Protein AF-A0A2N1C3G6-F1 (afdb_monomer)

Mean predicted aligned error: 12.81 Å

Secondary structure (DSSP, 8-state):
---------TT--HHHHHHHHHHHHHHHHHHHHHHHHHHHHHHHHHHHHHHHHHHHHHHHTTS--TTTHHHHHHHHHHHHHHHHHHHHHHHHHIIIIIHHHHHHHHHHHHHHHT-TTS-HHHHHHHHHHHHHHHHTT-

Solvent-accessible surface area (backbone atoms only — not comparable to full-atom values): 7823 Å² total; per-residue (Å²): 137,94,84,85,74,80,75,83,47,99,81,62,50,73,67,55,55,49,52,49,53,51,51,51,52,50,50,52,52,49,52,55,48,51,49,54,50,52,55,50,50,51,52,50,50,22,52,51,30,38,49,48,21,63,44,39,56,58,48,40,78,77,41,93,55,83,89,49,41,66,62,54,17,52,50,28,38,51,53,17,50,51,47,49,51,53,51,57,58,53,59,56,55,55,64,58,57,59,57,46,54,55,47,50,56,51,52,50,52,52,54,50,71,69,40,92,86,53,57,70,66,59,55,52,49,52,54,50,50,59,50,49,68,48,66,79,72,114

pLDDT: mean 71.09, std 12.26, range [32.5, 86.56]

Nearest PDB structures (foldseek):
  4fzs-assembly1_A  TM=3.800E-01  e=2.846E+00  Homo sapiens
  7a0g-assembly1_FFF  TM=4.593E-01  e=4.487E+00  Serratia marcescens
  6h2f-assembly1_H  TM=4.246E-01  e=3.783E+00  Aeromonas hydrophila subsp. hydrophila AL09-71
  5c21-assembly1_B  TM=4.082E-01  e=9.400E+00  Escherichia coli

Foldseek 3Di:
DDDDDPPPPPPDDLVSVLVNLVVVVVVVVVVVVVVVVVLVVLLVQLVVLQVQLVVQVVVCVVPVPPDCSNVSSVVSNVSSVVSVVVSVVVVPPCVPPPPPVSVVLSVVLNVLSVDPPRDPVVSVVSVVVVVVVVVVVD

Sequence (138 aa):
MFFNKVDLSVSAQADDYLAYCINKRNQFSRYATAWKITMRGLLLLSIFMASFAALIPAIESWIDFRGYSQEISTMFAALAALSSAILGTLKCEENFLFNRKQRHDMEQIIVDLSDPDVELQDIRGKIKGIMNERGDRE

Radius of gyration: 24.36 Å; Cα contacts (8 Å, |Δi|>4): 64; chains: 1; bounding box: 57×30×68 Å

Structure (mmCIF, N/CA/C/O backbone):
data_AF-A0A2N1C3G6-F1
#
_entry.id   AF-A0A2N1C3G6-F1
#
loop_
_atom_site.group_PDB
_atom_site.id
_atom_site.type_symbol
_atom_site.label_atom_id
_atom_site.label_alt_id
_atom_site.label_comp_id
_atom_site.label_asym_id
_atom_site.label_entity_id
_atom_site.label_seq_id
_atom_site.pdbx_PDB_ins_code
_atom_site.Cartn_x
_atom_site.Cartn_y
_atom_site.Cartn_z
_atom_site.occupancy
_atom_site.B_iso_or_equiv
_atom_site.auth_seq_id
_atom_site.auth_comp_id
_atom_site.auth_asym_id
_atom_site.auth_atom_id
_atom_site.pdbx_PDB_model_num
ATOM 1 N N . MET A 1 1 ? 9.971 4.250 18.238 1.00 32.50 1 MET A N 1
ATOM 2 C CA . MET A 1 1 ? 9.389 4.972 19.390 1.00 32.50 1 MET A CA 1
ATOM 3 C C . MET A 1 1 ? 8.108 4.244 19.778 1.00 32.50 1 MET A C 1
ATOM 5 O O . MET A 1 1 ? 7.180 4.195 18.981 1.00 32.50 1 MET A O 1
ATOM 9 N N . PHE A 1 2 ? 8.140 3.538 20.909 1.00 34.28 2 PHE A N 1
ATOM 10 C CA . PHE A 1 2 ? 7.114 2.603 21.376 1.00 34.28 2 PHE A CA 1
ATOM 11 C C . PHE A 1 2 ? 5.937 3.351 22.017 1.00 34.28 2 PHE A C 1
ATOM 13 O O . PHE A 1 2 ? 6.094 3.899 23.097 1.00 34.28 2 PHE A O 1
ATOM 20 N N . PHE A 1 3 ? 4.759 3.321 21.393 1.00 39.09 3 PHE A N 1
ATOM 21 C CA . PHE A 1 3 ? 3.484 3.634 22.051 1.00 39.09 3 PHE A CA 1
ATOM 22 C C . PHE A 1 3 ? 2.397 2.729 21.461 1.00 39.09 3 PHE A C 1
ATOM 24 O O . PHE A 1 3 ? 1.712 3.102 20.513 1.00 39.09 3 PHE A O 1
ATOM 31 N N . ASN A 1 4 ? 2.291 1.488 21.946 1.00 39.25 4 ASN A N 1
ATOM 32 C CA . ASN A 1 4 ? 1.218 0.573 21.525 1.00 39.25 4 ASN A CA 1
ATOM 33 C C . ASN A 1 4 ? 0.777 -0.422 22.611 1.00 39.25 4 ASN A C 1
ATOM 35 O O . ASN A 1 4 ? 0.199 -1.458 22.300 1.00 39.25 4 ASN A O 1
ATOM 39 N N . LYS A 1 5 ? 1.005 -0.098 23.884 1.00 42.69 5 LYS A N 1
ATOM 40 C CA . LYS A 1 5 ? 0.326 -0.759 24.997 1.00 42.69 5 LYS A CA 1
ATOM 41 C C . LYS A 1 5 ? -0.492 0.293 25.728 1.00 42.69 5 LYS A C 1
ATOM 43 O O . LYS A 1 5 ? -0.040 0.872 26.704 1.00 42.69 5 LYS A O 1
ATOM 48 N N . VAL A 1 6 ? -1.678 0.586 25.202 1.00 49.25 6 VAL A N 1
ATOM 49 C CA . VAL A 1 6 ? -2.773 0.895 26.121 1.00 49.25 6 VAL A CA 1
ATOM 50 C C . VAL A 1 6 ? -3.033 -0.453 26.773 1.00 49.25 6 VAL A C 1
ATOM 52 O O . VAL A 1 6 ? -3.517 -1.364 26.101 1.00 49.25 6 VAL A O 1
ATOM 55 N N . ASP A 1 7 ? -2.551 -0.641 28.001 1.00 46.44 7 ASP A N 1
ATOM 56 C CA . ASP A 1 7 ? -2.931 -1.806 28.789 1.00 46.44 7 ASP A CA 1
ATOM 57 C C . ASP A 1 7 ? -4.446 -1.715 28.956 1.00 46.44 7 ASP A C 1
ATOM 59 O O . ASP A 1 7 ? -4.947 -0.936 29.762 1.00 46.44 7 ASP A O 1
ATOM 63 N N . LEU A 1 8 ? -5.183 -2.478 28.142 1.00 55.19 8 LEU A N 1
ATOM 64 C CA . LEU A 1 8 ? -6.616 -2.713 28.302 1.00 55.19 8 LEU A CA 1
ATOM 65 C C . LEU A 1 8 ? -6.805 -3.604 29.539 1.00 55.19 8 LEU A C 1
ATOM 67 O O . LEU A 1 8 ? -7.179 -4.784 29.460 1.00 55.19 8 LEU A O 1
ATOM 71 N N . SER A 1 9 ? -6.430 -3.051 30.691 1.00 56.09 9 SER A N 1
ATOM 72 C CA . SER A 1 9 ? -6.613 -3.647 31.998 1.00 56.09 9 SER A CA 1
ATOM 73 C C . SER A 1 9 ? -8.112 -3.782 32.273 1.00 56.09 9 SER A C 1
ATOM 75 O O . SER A 1 9 ? -8.963 -3.181 31.616 1.00 56.09 9 SER A O 1
ATOM 77 N N . VAL A 1 10 ? -8.459 -4.611 33.252 1.00 56.03 10 VAL A N 1
ATOM 78 C CA . VAL A 1 10 ? -9.858 -4.871 33.631 1.00 56.03 10 VAL A CA 1
ATOM 79 C C . VAL A 1 10 ? -10.567 -3.598 34.142 1.00 56.03 10 VAL A C 1
ATOM 81 O O . VAL A 1 10 ? -11.787 -3.589 34.235 1.00 56.03 10 VAL A O 1
ATOM 84 N N . SER A 1 11 ? -9.826 -2.518 34.420 1.00 58.50 11 SER A N 1
ATOM 85 C CA . SER A 1 11 ? -10.333 -1.236 34.925 1.00 58.50 11 SER A CA 1
ATOM 86 C C . SER A 1 11 ? -10.457 -0.125 33.871 1.00 58.50 11 SER A C 1
ATOM 88 O O . SER A 1 11 ? -10.708 1.016 34.250 1.00 58.50 11 SER A O 1
ATOM 90 N N . ALA A 1 12 ? -10.224 -0.409 32.585 1.00 64.38 12 ALA A N 1
ATOM 91 C CA . ALA A 1 12 ? -10.318 0.595 31.522 1.00 64.38 12 ALA A CA 1
ATOM 92 C C . ALA A 1 12 ? -11.773 1.057 31.311 1.00 64.38 12 ALA A C 1
ATOM 94 O O . ALA A 1 12 ? -12.688 0.231 31.248 1.00 64.38 12 ALA A O 1
ATOM 95 N N . GLN A 1 13 ? -11.980 2.369 31.200 1.00 72.62 13 GLN A N 1
ATOM 96 C CA . GLN A 1 13 ? -13.297 2.977 30.983 1.00 72.62 13 GLN A CA 1
ATOM 97 C C . GLN A 1 13 ? -13.646 3.019 29.486 1.00 72.62 13 GLN A C 1
ATOM 99 O O . GLN A 1 13 ? -12.767 2.877 28.636 1.00 72.62 13 GLN A O 1
ATOM 104 N N . ALA A 1 14 ? -14.923 3.223 29.138 1.00 69.50 14 A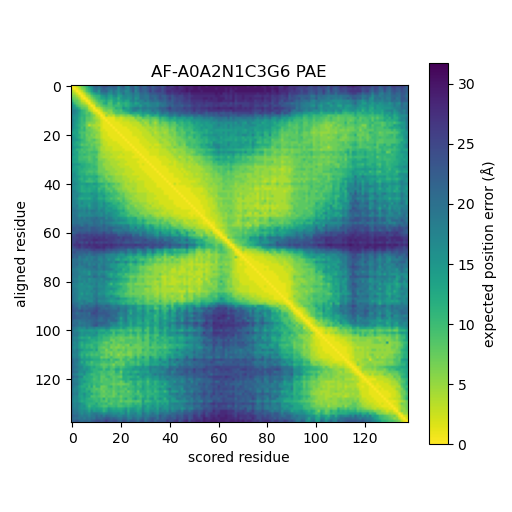LA A N 1
ATOM 105 C CA . ALA A 1 14 ? -15.374 3.328 27.740 1.00 69.50 14 ALA A CA 1
ATOM 106 C C . ALA A 1 14 ? -14.568 4.363 26.935 1.00 69.50 14 ALA A C 1
ATOM 108 O O . ALA A 1 14 ? -14.188 4.102 25.791 1.00 69.50 14 ALA A O 1
ATOM 109 N N . ASP A 1 15 ? -14.212 5.479 27.572 1.00 72.50 15 ASP A N 1
ATOM 110 C CA . ASP A 1 15 ? -13.397 6.538 26.975 1.00 72.50 15 ASP A CA 1
ATOM 111 C C . ASP A 1 15 ? -11.985 6.059 26.595 1.00 72.50 15 ASP A C 1
ATOM 113 O O . ASP A 1 15 ? -11.456 6.456 25.552 1.00 72.50 15 ASP A O 1
ATOM 117 N N . ASP A 1 16 ? -11.390 5.142 27.367 1.00 73.56 16 ASP A N 1
ATOM 118 C CA . ASP A 1 16 ? -10.072 4.566 27.072 1.00 73.56 16 ASP A CA 1
ATOM 119 C C . ASP A 1 16 ? -10.124 3.655 25.834 1.00 73.56 16 ASP A C 1
ATOM 121 O O . ASP A 1 16 ? -9.235 3.692 24.974 1.00 73.56 16 ASP A O 1
ATOM 125 N N . TYR A 1 17 ? -11.192 2.858 25.705 1.00 68.00 17 TYR A N 1
ATOM 126 C CA . TYR A 1 17 ? -11.429 2.012 24.530 1.00 68.00 17 TYR A CA 1
ATOM 127 C C . TYR A 1 17 ? -11.697 2.854 23.280 1.00 68.00 17 TYR A C 1
ATOM 129 O O . TYR A 1 17 ? -11.170 2.552 22.203 1.00 68.00 17 TYR A O 1
ATOM 137 N N . LEU A 1 18 ? -12.453 3.942 23.421 1.00 71.38 18 LEU A N 1
ATOM 138 C CA . LEU A 1 18 ? -12.729 4.879 22.338 1.00 71.38 18 LEU A CA 1
ATOM 139 C C . LEU A 1 18 ? -11.442 5.578 21.876 1.00 71.38 18 LEU A C 1
ATOM 141 O O . LEU A 1 18 ? -11.137 5.599 20.678 1.00 71.38 18 LEU A O 1
ATOM 145 N N . ALA A 1 19 ? -10.627 6.063 22.817 1.00 75.38 19 ALA A N 1
ATOM 146 C CA . ALA A 1 19 ? -9.328 6.661 22.527 1.00 75.38 19 ALA A CA 1
ATOM 147 C C . ALA A 1 19 ? -8.384 5.671 21.820 1.00 75.38 19 ALA A C 1
ATOM 149 O O . ALA A 1 19 ? -7.716 6.038 20.846 1.00 75.38 19 ALA A O 1
ATOM 150 N N . TYR A 1 20 ? -8.363 4.403 22.246 1.00 74.81 20 TYR A N 1
ATOM 151 C CA . TYR A 1 20 ? -7.590 3.346 21.591 1.00 74.81 20 TYR A CA 1
ATOM 152 C C . TYR A 1 20 ? -8.037 3.119 20.139 1.00 74.81 20 TYR A C 1
ATOM 154 O O . TYR A 1 20 ? -7.200 3.129 19.227 1.00 74.81 20 TYR A O 1
ATOM 162 N N . CYS A 1 21 ? -9.344 2.969 19.905 1.00 71.12 21 CYS A N 1
ATOM 163 C CA . CYS A 1 21 ? -9.904 2.735 18.572 1.00 71.12 21 CYS A CA 1
ATOM 164 C C . CYS A 1 21 ? -9.620 3.909 17.625 1.00 71.12 21 CYS A C 1
ATOM 166 O O . CYS A 1 21 ? -9.172 3.704 16.492 1.00 71.12 21 CYS A O 1
ATOM 168 N N . ILE A 1 22 ? -9.788 5.148 18.099 1.00 75.69 22 ILE A N 1
ATOM 169 C CA . ILE A 1 22 ? -9.485 6.363 17.328 1.00 75.69 22 ILE A CA 1
ATOM 170 C C . ILE A 1 22 ? -7.990 6.448 17.003 1.00 75.69 22 ILE A C 1
ATOM 172 O O . ILE A 1 22 ? -7.619 6.740 15.862 1.00 75.69 22 ILE A O 1
ATOM 176 N N . ASN A 1 23 ? -7.115 6.167 17.970 1.00 78.69 23 ASN A N 1
ATOM 177 C CA . ASN A 1 23 ? -5.671 6.223 17.758 1.00 78.69 23 ASN A CA 1
ATOM 178 C C . ASN A 1 23 ? -5.213 5.164 16.740 1.00 78.69 23 ASN A C 1
ATOM 180 O O . ASN A 1 23 ? -4.475 5.478 15.801 1.00 78.69 23 ASN A O 1
ATOM 184 N N . LYS A 1 24 ? -5.730 3.933 16.841 1.00 72.50 24 LYS A N 1
ATOM 185 C CA . LYS A 1 24 ? -5.501 2.883 15.838 1.00 72.50 24 LYS A CA 1
ATOM 186 C C . LYS A 1 24 ? -6.008 3.298 14.460 1.00 72.50 24 LYS A C 1
ATOM 188 O O . LYS A 1 24 ? -5.249 3.212 13.496 1.00 72.50 24 LYS A O 1
ATOM 193 N N . ARG A 1 25 ? -7.235 3.823 14.354 1.00 71.50 25 ARG A N 1
ATOM 194 C CA . ARG A 1 25 ? -7.799 4.335 13.091 1.00 71.50 25 ARG A CA 1
ATOM 195 C C . ARG A 1 25 ? -6.897 5.393 12.453 1.00 71.50 25 ARG A C 1
ATOM 197 O O . ARG A 1 25 ? -6.637 5.349 11.250 1.00 71.50 25 ARG A O 1
ATOM 204 N N . ASN A 1 26 ? -6.391 6.327 13.254 1.00 75.00 26 ASN A N 1
ATOM 205 C CA . ASN A 1 26 ? -5.512 7.393 12.782 1.00 75.00 26 ASN A CA 1
ATOM 206 C C . ASN A 1 26 ? -4.143 6.863 12.332 1.00 75.00 26 ASN A C 1
ATOM 208 O O . ASN A 1 26 ? -3.642 7.304 11.296 1.00 75.00 26 ASN A O 1
ATOM 212 N N . GLN A 1 27 ? -3.558 5.896 13.049 1.00 74.88 27 GLN A N 1
ATOM 213 C CA . GLN A 1 27 ? -2.336 5.216 12.604 1.00 74.88 27 GLN A CA 1
ATOM 214 C C . GLN A 1 27 ? -2.550 4.527 11.253 1.00 74.88 27 GLN A C 1
ATOM 216 O O . GLN A 1 27 ? -1.785 4.781 10.325 1.00 74.88 27 GLN A O 1
ATOM 221 N N . PHE A 1 28 ? -3.619 3.740 11.095 1.00 69.12 28 PHE A N 1
ATOM 222 C CA . PHE A 1 28 ? -3.933 3.092 9.816 1.00 69.12 28 PHE A CA 1
ATOM 223 C C . PHE A 1 28 ? -4.126 4.101 8.689 1.00 69.12 28 PHE A C 1
ATOM 225 O O . PHE A 1 28 ? -3.590 3.915 7.600 1.00 69.12 28 PHE A O 1
ATOM 232 N N . SER A 1 29 ? -4.821 5.209 8.952 1.00 70.56 29 SER A N 1
ATOM 233 C CA . SER A 1 29 ? -4.986 6.284 7.971 1.00 70.56 29 SER A CA 1
ATOM 234 C C . SER A 1 29 ? -3.639 6.865 7.518 1.00 70.56 29 SER A C 1
ATOM 236 O O . SER A 1 29 ? -3.425 7.082 6.323 1.00 70.56 29 SER A O 1
ATOM 238 N N . ARG A 1 30 ? -2.694 7.062 8.448 1.00 75.44 30 ARG A N 1
ATOM 239 C CA . ARG A 1 30 ? -1.336 7.536 8.134 1.00 75.44 30 ARG A CA 1
ATOM 240 C C . ARG A 1 30 ? -0.548 6.523 7.313 1.00 75.44 30 ARG A C 1
ATOM 242 O O . ARG A 1 30 ? 0.007 6.915 6.292 1.00 75.44 30 ARG A O 1
ATOM 249 N N . TYR A 1 31 ? -0.541 5.248 7.700 1.00 73.75 31 TYR A N 1
ATOM 250 C CA . TYR A 1 31 ? 0.140 4.196 6.937 1.00 73.75 31 TYR A CA 1
ATOM 251 C C . TYR A 1 31 ? -0.461 4.029 5.541 1.00 73.75 31 TYR A C 1
ATOM 253 O O . TYR A 1 31 ? 0.278 4.007 4.564 1.00 73.75 31 TYR A O 1
ATOM 261 N N . ALA A 1 32 ? -1.789 4.033 5.416 1.00 71.38 32 ALA A N 1
ATOM 262 C CA . ALA A 1 32 ? -2.467 3.981 4.124 1.00 71.38 32 ALA A CA 1
ATOM 263 C C . ALA A 1 32 ? -2.148 5.204 3.248 1.00 71.38 32 ALA A C 1
ATOM 265 O O . ALA A 1 32 ? -2.023 5.088 2.029 1.00 71.38 32 ALA A O 1
ATOM 266 N N . THR A 1 33 ? -2.010 6.388 3.850 1.00 74.19 33 THR A N 1
ATOM 267 C CA . THR A 1 33 ? -1.623 7.608 3.130 1.00 74.19 33 THR A CA 1
ATOM 268 C C . THR A 1 33 ? -0.166 7.546 2.685 1.00 74.19 33 THR A C 1
ATOM 270 O O . THR A 1 33 ? 0.116 7.809 1.518 1.00 74.19 33 THR A O 1
ATOM 273 N N . ALA A 1 34 ? 0.744 7.142 3.576 1.00 78.25 34 ALA A N 1
ATOM 274 C CA . ALA A 1 34 ? 2.152 6.940 3.257 1.00 78.25 34 ALA A CA 1
ATOM 275 C C . ALA A 1 34 ? 2.312 5.911 2.131 1.00 78.25 34 ALA A C 1
ATOM 277 O O . ALA A 1 34 ? 2.975 6.196 1.142 1.00 78.25 34 ALA A O 1
ATOM 278 N N . TRP A 1 35 ? 1.603 4.784 2.210 1.00 76.19 35 TRP A N 1
ATOM 279 C CA . TRP A 1 35 ? 1.568 3.770 1.161 1.00 76.19 35 TR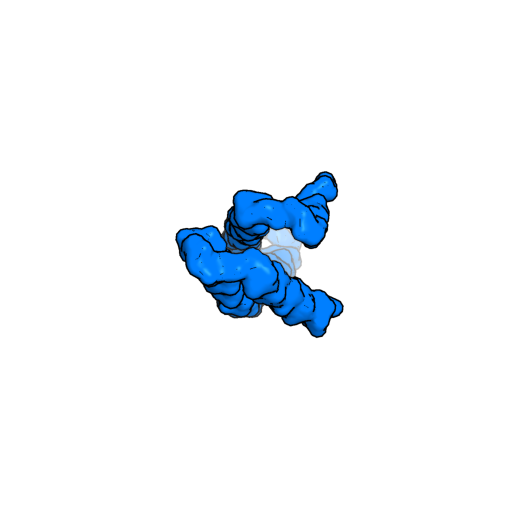P A CA 1
ATOM 280 C C . TRP A 1 35 ? 1.100 4.336 -0.181 1.00 76.19 35 TRP A C 1
ATOM 282 O O . TRP A 1 35 ? 1.788 4.196 -1.189 1.00 76.19 35 TRP A O 1
ATOM 292 N N . LYS A 1 36 ? -0.029 5.059 -0.210 1.00 78.00 36 LYS A N 1
ATOM 293 C CA . LYS A 1 36 ? -0.521 5.714 -1.436 1.00 78.00 36 LYS A CA 1
ATOM 294 C C . LYS A 1 36 ? 0.510 6.666 -2.040 1.00 78.00 36 LYS A C 1
ATOM 296 O O . LYS A 1 36 ? 0.632 6.716 -3.263 1.00 78.00 36 LYS A O 1
ATOM 301 N N . ILE A 1 37 ? 1.217 7.428 -1.208 1.00 80.62 37 ILE A N 1
ATOM 302 C CA . ILE A 1 37 ? 2.268 8.347 -1.655 1.00 80.62 37 ILE A CA 1
ATOM 303 C C . ILE A 1 37 ? 3.446 7.557 -2.230 1.00 80.62 37 ILE A C 1
ATOM 305 O O . ILE A 1 37 ? 3.857 7.843 -3.352 1.00 80.62 37 ILE A O 1
ATOM 309 N N . THR A 1 38 ? 3.931 6.531 -1.528 1.00 80.69 38 THR A N 1
ATOM 310 C CA . THR A 1 38 ? 5.026 5.664 -1.985 1.00 80.69 38 THR A CA 1
ATOM 311 C C . THR A 1 38 ? 4.699 5.009 -3.324 1.00 80.69 38 THR A C 1
ATOM 313 O O . THR A 1 38 ? 5.498 5.092 -4.253 1.00 80.69 38 THR A O 1
ATOM 316 N N . MET A 1 39 ? 3.495 4.451 -3.477 1.00 77.94 39 MET A N 1
ATOM 317 C CA . MET A 1 39 ? 3.060 3.829 -4.732 1.00 77.94 39 MET A CA 1
ATOM 318 C C . MET A 1 39 ? 2.958 4.828 -5.884 1.00 77.94 39 MET A C 1
ATOM 320 O O . MET A 1 39 ? 3.305 4.507 -7.019 1.00 77.94 39 MET A O 1
ATOM 324 N N . ARG A 1 40 ? 2.503 6.058 -5.616 1.00 80.38 40 ARG A N 1
ATOM 325 C CA . ARG A 1 40 ? 2.512 7.134 -6.620 1.00 80.38 40 ARG A CA 1
ATOM 326 C C . ARG A 1 40 ? 3.935 7.547 -6.989 1.00 80.38 40 ARG A C 1
ATOM 328 O O . ARG A 1 40 ? 4.198 7.758 -8.166 1.00 80.38 40 ARG A O 1
ATOM 335 N N . GLY A 1 41 ? 4.839 7.629 -6.015 1.00 85.19 41 GLY A N 1
ATOM 336 C CA . GLY A 1 41 ? 6.254 7.920 -6.242 1.00 85.19 41 GLY A CA 1
ATOM 337 C C . GLY A 1 41 ? 6.931 6.862 -7.113 1.00 85.19 41 GLY A C 1
ATOM 338 O O . GLY A 1 41 ? 7.577 7.206 -8.097 1.00 85.19 41 GLY A O 1
ATOM 339 N N . LEU A 1 42 ? 6.709 5.580 -6.814 1.00 82.81 42 LEU A N 1
ATOM 340 C CA . LEU A 1 42 ? 7.202 4.457 -7.618 1.00 82.81 42 LEU A CA 1
ATOM 341 C C . LEU A 1 42 ? 6.654 4.481 -9.051 1.00 82.81 42 LEU A C 1
ATOM 343 O O . LEU A 1 42 ? 7.391 4.202 -9.991 1.00 82.81 42 LEU A O 1
ATOM 347 N N . LEU A 1 43 ? 5.384 4.857 -9.231 1.00 83.31 43 LEU A N 1
ATOM 348 C CA . LEU A 1 43 ? 4.771 4.968 -10.557 1.00 83.31 43 LEU A CA 1
ATOM 349 C C . LEU A 1 43 ? 5.356 6.133 -11.362 1.00 83.31 43 LEU A C 1
ATOM 351 O O . LEU A 1 43 ? 5.589 6.016 -12.562 1.00 83.31 43 LEU A O 1
ATOM 355 N N . LEU A 1 44 ? 5.626 7.265 -10.711 1.00 84.94 44 LEU A N 1
ATOM 356 C CA . LEU A 1 44 ? 6.347 8.360 -11.353 1.00 84.94 44 LEU A CA 1
ATOM 357 C C . LEU A 1 44 ? 7.760 7.916 -11.739 1.00 84.94 44 LEU A C 1
ATOM 359 O O . LEU A 1 44 ? 8.169 8.145 -12.872 1.00 84.94 44 LEU A O 1
ATOM 363 N N . LEU A 1 45 ? 8.473 7.218 -10.850 1.00 85.44 45 LEU A N 1
ATOM 364 C CA . LEU A 1 45 ? 9.810 6.694 -11.132 1.00 85.44 45 LEU A CA 1
ATOM 365 C C . LEU A 1 45 ? 9.810 5.740 -12.336 1.00 85.44 45 LEU A C 1
ATOM 367 O O . LEU A 1 45 ? 10.674 5.866 -13.202 1.00 85.44 45 LEU A O 1
ATOM 371 N N . SER A 1 46 ? 8.824 4.842 -12.446 1.00 84.50 46 SER A N 1
ATOM 372 C CA . SER A 1 46 ? 8.713 3.943 -13.600 1.00 84.50 46 SER A CA 1
ATOM 373 C C . SER A 1 46 ? 8.468 4.706 -14.905 1.00 84.50 46 SER A C 1
ATOM 375 O O . SER A 1 46 ? 9.065 4.375 -15.926 1.00 84.50 46 SER A O 1
ATOM 377 N N . ILE A 1 47 ? 7.643 5.760 -14.880 1.00 85.69 47 ILE A N 1
ATOM 378 C CA . ILE A 1 47 ? 7.419 6.632 -16.046 1.00 85.69 47 ILE A CA 1
ATOM 379 C C . ILE A 1 47 ? 8.696 7.390 -16.423 1.00 85.69 47 ILE A C 1
ATOM 381 O O . ILE A 1 47 ? 9.012 7.497 -17.610 1.00 85.69 47 ILE A O 1
ATOM 385 N N . PHE A 1 48 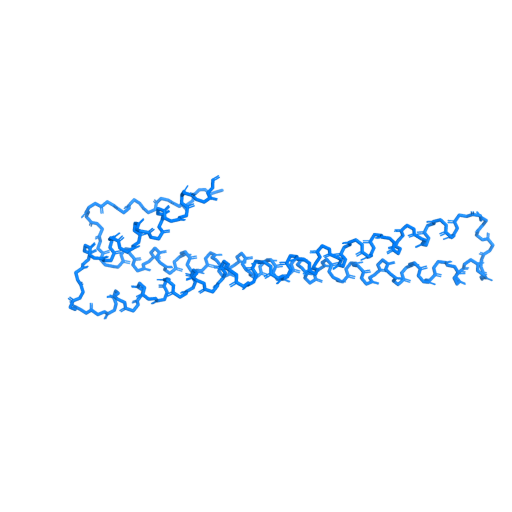? 9.444 7.894 -15.439 1.00 86.56 48 PHE A N 1
ATOM 386 C CA . PHE A 1 48 ? 10.728 8.548 -15.687 1.00 86.56 48 PHE A CA 1
ATOM 387 C C . PHE A 1 48 ? 11.709 7.581 -16.346 1.00 86.56 48 PHE A C 1
ATOM 389 O O . PHE A 1 48 ? 12.287 7.918 -17.374 1.00 86.56 48 PHE A O 1
ATOM 396 N N . MET A 1 49 ? 11.849 6.365 -15.819 1.00 85.19 49 MET A N 1
ATOM 397 C CA . MET A 1 49 ? 12.726 5.345 -16.398 1.00 85.19 49 MET A CA 1
ATOM 398 C C . MET A 1 49 ? 12.315 4.967 -17.824 1.00 85.19 49 MET A C 1
ATOM 400 O O . MET A 1 49 ? 13.170 4.919 -18.702 1.00 85.19 49 MET A O 1
ATOM 404 N N . ALA A 1 50 ? 11.020 4.791 -18.093 1.00 84.25 50 ALA A N 1
ATOM 405 C CA . ALA A 1 50 ? 10.530 4.544 -19.450 1.00 84.25 50 ALA A CA 1
ATOM 406 C C . ALA A 1 50 ? 10.819 5.723 -20.400 1.00 84.25 50 ALA A C 1
ATOM 408 O O . ALA A 1 50 ? 11.233 5.519 -21.540 1.00 84.25 50 ALA A O 1
ATOM 409 N N . SER A 1 51 ? 10.658 6.960 -19.922 1.00 84.38 51 SER A N 1
ATOM 410 C CA . SER A 1 51 ? 10.985 8.169 -20.689 1.00 84.38 51 SER A CA 1
ATOM 411 C C . SER A 1 51 ? 12.480 8.260 -21.005 1.00 84.38 51 SER A C 1
ATOM 413 O O . SER A 1 51 ? 12.846 8.550 -22.141 1.00 84.38 51 SER A O 1
ATOM 415 N N . PHE A 1 52 ? 13.352 7.962 -20.034 1.00 81.81 52 PHE A N 1
ATOM 416 C CA . PHE A 1 52 ? 14.801 7.895 -20.252 1.00 81.81 52 PHE A CA 1
ATOM 417 C C . PHE A 1 52 ? 15.173 6.789 -21.241 1.00 81.81 52 PHE A C 1
ATOM 419 O O . PHE A 1 52 ? 15.964 7.035 -22.148 1.00 81.81 52 PHE A O 1
ATOM 426 N N . ALA A 1 53 ? 14.556 5.609 -21.131 1.00 83.00 53 ALA A N 1
ATOM 427 C CA . ALA A 1 53 ? 14.746 4.526 -22.090 1.00 83.00 53 ALA A CA 1
ATOM 428 C C . ALA A 1 53 ? 14.413 4.963 -23.525 1.00 83.00 53 ALA A C 1
ATOM 430 O O . ALA A 1 53 ? 15.153 4.634 -24.446 1.00 83.00 53 ALA A O 1
ATOM 431 N N . ALA A 1 54 ? 13.347 5.740 -23.723 1.00 81.81 54 ALA A N 1
ATOM 432 C CA . ALA A 1 54 ? 12.972 6.253 -25.041 1.00 81.81 54 ALA A CA 1
ATOM 433 C C . ALA A 1 54 ? 13.889 7.388 -25.544 1.00 81.81 54 ALA A C 1
ATOM 435 O O . ALA A 1 54 ? 14.122 7.505 -26.745 1.00 81.81 54 ALA A O 1
ATOM 436 N N . LEU A 1 55 ? 14.416 8.220 -24.639 1.00 81.50 55 LEU A N 1
ATOM 437 C CA . LEU A 1 55 ? 15.262 9.372 -24.975 1.00 81.50 55 LEU A CA 1
ATOM 438 C C . LEU A 1 55 ? 16.708 8.996 -25.306 1.00 81.50 55 LEU A C 1
ATOM 440 O O . LEU A 1 55 ? 17.306 9.624 -26.174 1.00 81.50 55 LEU A O 1
ATOM 444 N N . ILE A 1 56 ? 17.283 7.994 -24.637 1.00 81.31 56 ILE A N 1
ATOM 445 C CA . ILE A 1 56 ? 18.699 7.624 -24.803 1.00 81.31 56 ILE A CA 1
ATOM 446 C C . ILE A 1 56 ? 19.057 7.269 -26.264 1.00 81.31 56 ILE A C 1
ATOM 448 O O . ILE A 1 56 ? 20.022 7.842 -26.773 1.00 81.31 56 ILE A O 1
ATOM 452 N N . PRO A 1 57 ? 18.285 6.429 -26.984 1.00 72.19 57 PRO A N 1
ATOM 453 C CA . PRO A 1 57 ? 18.542 6.143 -28.398 1.00 72.19 57 PRO A CA 1
ATOM 454 C C . PRO A 1 57 ? 18.362 7.376 -29.296 1.00 72.19 57 PRO A C 1
ATOM 456 O O . PRO A 1 57 ? 19.068 7.545 -30.286 1.00 72.19 57 PRO A O 1
ATOM 459 N N . ALA A 1 58 ? 17.429 8.269 -28.944 1.00 73.12 58 ALA A N 1
ATOM 460 C CA . ALA A 1 58 ? 17.202 9.504 -29.691 1.00 73.12 58 ALA A CA 1
ATOM 461 C C . ALA A 1 58 ? 18.377 10.485 -29.537 1.00 73.12 58 ALA A C 1
ATOM 463 O O . ALA A 1 58 ? 18.773 11.120 -30.511 1.00 73.12 58 ALA A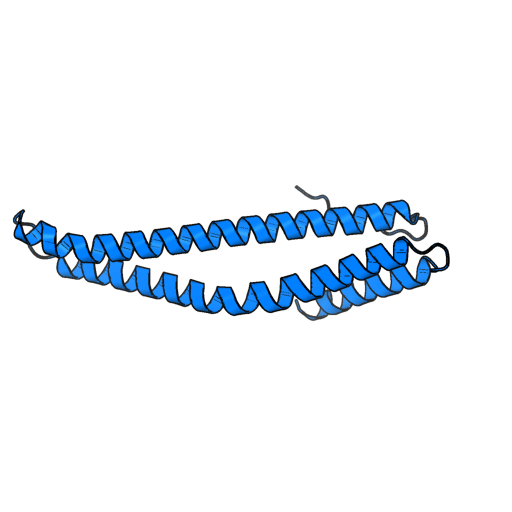 O 1
ATOM 464 N N . ILE A 1 59 ? 18.972 10.579 -28.345 1.00 72.44 59 ILE A N 1
ATOM 465 C CA . ILE A 1 59 ? 20.117 11.458 -28.065 1.00 72.44 59 ILE A CA 1
ATOM 466 C C . ILE A 1 59 ? 21.410 10.918 -28.690 1.00 72.44 5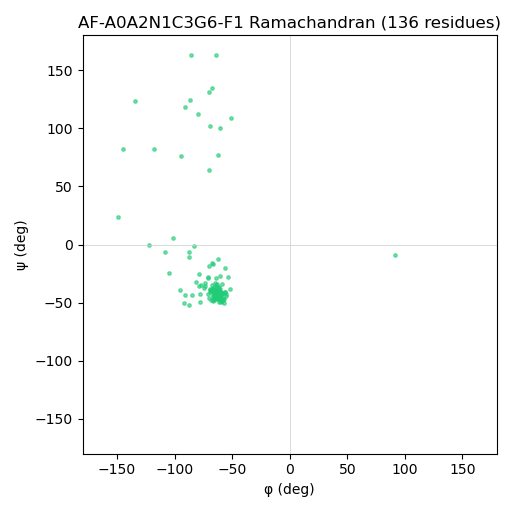9 ILE A C 1
ATOM 468 O O . ILE A 1 59 ? 22.200 11.714 -29.193 1.00 72.44 59 ILE A O 1
ATOM 472 N N . GLU A 1 60 ? 21.614 9.597 -28.733 1.00 68.00 60 GLU A N 1
ATOM 473 C CA . GLU A 1 60 ? 22.757 8.996 -29.445 1.00 68.00 60 GLU A CA 1
ATOM 474 C C . GLU A 1 60 ? 22.761 9.363 -30.938 1.00 68.00 60 GLU A C 1
ATOM 476 O O . GLU A 1 60 ? 23.813 9.600 -31.520 1.00 68.00 60 GLU A O 1
ATOM 481 N N . SER A 1 61 ? 21.588 9.501 -31.566 1.00 67.00 61 SER A N 1
ATOM 482 C CA . SER A 1 61 ? 21.531 9.953 -32.964 1.00 67.00 61 SER A CA 1
ATOM 483 C C . SER A 1 61 ? 21.976 11.415 -33.169 1.00 67.00 61 SER A C 1
ATOM 485 O O . SER A 1 61 ? 22.265 11.810 -34.296 1.00 67.00 61 SER A O 1
ATOM 487 N N . TRP A 1 62 ? 22.057 12.212 -32.094 1.00 64.12 62 TRP A N 1
ATOM 488 C CA . TRP A 1 62 ? 22.472 13.624 -32.108 1.00 64.12 62 TRP A CA 1
ATOM 489 C C . TRP A 1 62 ? 23.896 13.850 -31.581 1.00 64.12 62 TRP A C 1
ATOM 491 O O . TRP A 1 62 ? 24.525 14.853 -31.918 1.00 64.12 62 TRP A O 1
ATOM 501 N N . ILE A 1 63 ? 24.404 12.950 -30.740 1.00 64.12 63 ILE A N 1
ATOM 502 C CA . ILE A 1 63 ? 25.719 13.020 -30.096 1.00 64.12 63 ILE A CA 1
ATOM 503 C C . ILE A 1 63 ? 26.340 11.634 -30.242 1.00 64.12 63 ILE A C 1
ATOM 505 O O . ILE A 1 63 ? 25.725 10.685 -29.777 1.00 64.12 63 ILE A O 1
ATOM 509 N N . ASP A 1 64 ? 27.531 11.517 -30.844 1.00 63.09 64 ASP A N 1
ATOM 510 C CA . ASP A 1 64 ? 28.232 10.242 -31.111 1.00 63.09 64 ASP A CA 1
ATOM 511 C C . ASP A 1 64 ? 28.575 9.493 -29.802 1.00 63.09 64 ASP A C 1
ATOM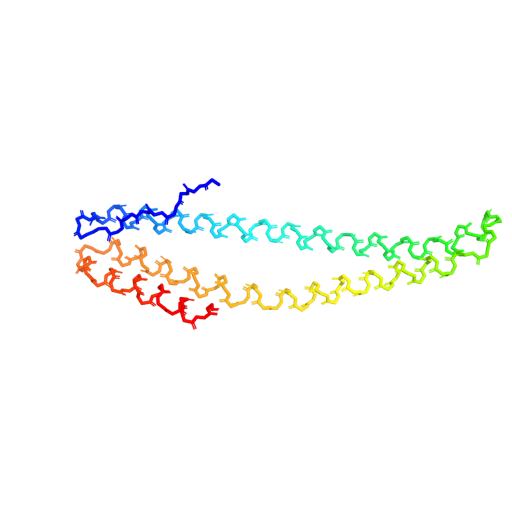 513 O O . ASP A 1 64 ? 29.690 9.539 -29.274 1.00 63.09 64 ASP A O 1
ATOM 517 N N . PHE A 1 65 ? 27.559 8.859 -29.218 1.00 64.31 65 PHE A N 1
ATOM 518 C CA . PHE A 1 65 ? 27.574 8.230 -27.908 1.00 64.31 65 PHE A CA 1
ATOM 519 C C . PHE A 1 65 ? 27.890 6.751 -28.101 1.00 64.31 65 PHE A C 1
ATOM 521 O O . PHE A 1 65 ? 27.015 5.897 -28.084 1.00 64.31 65 PHE A O 1
ATOM 528 N N . ARG A 1 66 ? 29.165 6.449 -28.355 1.00 60.72 66 ARG A N 1
ATOM 529 C CA . ARG A 1 66 ? 29.615 5.120 -28.793 1.00 60.72 66 ARG A CA 1
ATOM 530 C C . ARG A 1 66 ? 29.114 3.970 -27.899 1.00 60.72 66 ARG A C 1
ATOM 532 O O . ARG A 1 66 ? 29.643 3.742 -26.813 1.00 60.72 66 ARG A O 1
ATOM 539 N N . GLY A 1 67 ? 28.177 3.183 -28.431 1.00 64.44 67 GLY A N 1
ATOM 540 C CA . GLY A 1 67 ? 28.134 1.721 -28.298 1.00 64.44 67 GLY A CA 1
ATOM 541 C C . GLY A 1 67 ? 27.344 1.109 -27.138 1.00 64.44 67 GLY A C 1
ATOM 542 O O . GLY A 1 67 ? 27.148 -0.100 -27.159 1.00 64.44 67 GLY A O 1
ATOM 543 N N . TYR A 1 68 ? 26.863 1.891 -26.166 1.00 69.06 68 TYR A N 1
ATOM 544 C CA . TYR A 1 68 ? 26.142 1.355 -24.990 1.00 69.06 68 TYR A CA 1
ATOM 545 C C . TYR A 1 68 ? 24.722 1.914 -24.806 1.00 69.06 68 TYR A C 1
ATOM 547 O O . TYR A 1 68 ? 24.014 1.530 -23.875 1.00 69.06 68 TYR A O 1
ATOM 555 N N . SER A 1 69 ? 24.269 2.815 -25.678 1.00 73.75 69 SER A N 1
ATOM 556 C CA . SER A 1 69 ? 22.955 3.472 -25.593 1.00 73.75 69 SER A CA 1
ATOM 557 C C . SER A 1 69 ? 21.787 2.475 -25.527 1.00 73.75 69 SER A C 1
ATOM 559 O O . SER A 1 69 ? 20.861 2.641 -24.733 1.00 73.75 69 SER A O 1
ATOM 561 N N . GLN A 1 70 ? 21.844 1.415 -26.336 1.00 77.12 70 GLN A N 1
ATOM 562 C CA . GLN A 1 70 ? 20.785 0.429 -26.481 1.00 77.12 70 GLN A CA 1
ATOM 563 C C . GLN A 1 70 ? 20.727 -0.496 -25.263 1.00 77.12 70 GLN A C 1
ATOM 565 O O . GLN A 1 70 ? 19.640 -0.814 -24.780 1.00 77.12 70 GLN A O 1
ATOM 570 N N . GLU A 1 71 ? 21.878 -0.862 -24.700 1.00 80.81 71 GLU A N 1
ATOM 571 C CA . GLU A 1 71 ? 21.962 -1.628 -23.452 1.00 80.81 71 GLU A CA 1
ATOM 572 C C . GLU A 1 71 ? 21.418 -0.818 -22.267 1.00 80.81 71 GLU A C 1
ATOM 574 O O . GLU A 1 71 ? 20.598 -1.310 -21.492 1.00 80.81 71 GLU A O 1
ATOM 579 N N . ILE A 1 72 ? 21.782 0.464 -22.167 1.00 80.56 72 ILE A N 1
ATOM 580 C CA . ILE A 1 72 ? 21.295 1.348 -21.099 1.00 80.56 72 ILE A CA 1
ATOM 581 C C . ILE A 1 72 ? 19.783 1.596 -21.254 1.00 80.56 72 ILE A C 1
ATOM 583 O O . ILE A 1 72 ? 19.031 1.497 -20.282 1.00 80.56 72 ILE A O 1
ATOM 587 N N . SER A 1 73 ? 19.309 1.870 -22.472 1.00 80.38 73 SER A N 1
ATOM 588 C CA . SER A 1 73 ? 17.885 2.066 -22.775 1.00 80.38 73 SER A CA 1
ATOM 589 C C . SER A 1 73 ? 17.047 0.838 -22.405 1.00 80.38 73 SER A C 1
ATOM 591 O O . SER A 1 73 ? 16.040 0.954 -21.700 1.00 80.38 73 SER A O 1
ATOM 593 N N . THR A 1 74 ? 17.486 -0.355 -22.811 1.00 82.19 74 THR A N 1
ATOM 594 C CA . THR A 1 74 ? 16.776 -1.606 -22.512 1.00 82.19 74 THR A CA 1
ATOM 595 C C . THR A 1 74 ? 16.766 -1.927 -21.018 1.00 82.19 74 THR A C 1
ATOM 597 O O . THR A 1 74 ? 15.730 -2.360 -20.510 1.00 82.19 74 THR A O 1
ATOM 600 N N . MET A 1 75 ? 17.846 -1.635 -20.280 1.00 84.19 75 MET A N 1
ATOM 601 C CA . MET A 1 75 ? 17.860 -1.733 -18.814 1.00 84.19 75 MET A CA 1
ATOM 602 C C . MET A 1 75 ? 16.808 -0.828 -18.163 1.00 84.19 75 MET A C 1
ATOM 604 O O . MET A 1 75 ? 16.045 -1.291 -17.313 1.00 84.19 75 MET A O 1
ATOM 608 N N . PHE A 1 76 ? 16.717 0.441 -18.574 1.00 84.12 76 PHE A N 1
ATOM 609 C CA . PHE A 1 76 ? 15.713 1.368 -18.041 1.00 84.12 76 PHE A CA 1
ATOM 610 C C . PHE A 1 76 ? 14.280 0.936 -18.375 1.00 84.12 76 PHE A C 1
ATOM 612 O O . PHE A 1 76 ? 13.398 1.018 -17.517 1.00 84.12 76 PHE A O 1
ATOM 619 N N . ALA A 1 77 ? 14.046 0.419 -19.584 1.00 83.19 77 ALA A N 1
ATOM 620 C CA . ALA A 1 77 ? 12.748 -0.123 -19.977 1.00 83.19 77 ALA A CA 1
ATOM 621 C C . ALA A 1 77 ? 12.363 -1.351 -19.132 1.00 83.19 77 ALA A C 1
ATOM 623 O O . ALA A 1 77 ? 11.232 -1.440 -18.649 1.00 83.19 77 ALA A O 1
ATOM 624 N N . ALA A 1 78 ? 13.306 -2.269 -18.896 1.00 83.12 78 ALA A N 1
ATOM 625 C CA . ALA A 1 78 ? 13.085 -3.449 -18.065 1.00 83.12 78 ALA A CA 1
ATOM 626 C C . ALA A 1 78 ? 12.782 -3.074 -16.605 1.00 83.12 78 ALA A C 1
ATOM 628 O O . ALA A 1 78 ? 11.845 -3.609 -16.008 1.00 83.12 78 ALA A O 1
ATOM 629 N N . LEU A 1 79 ? 13.515 -2.108 -16.039 1.00 84.69 79 LEU A N 1
ATOM 630 C CA . LEU A 1 79 ? 13.285 -1.637 -14.670 1.00 84.69 79 LEU A CA 1
ATOM 631 C C . LEU A 1 79 ? 11.928 -0.929 -14.524 1.00 84.69 79 LEU A C 1
ATOM 633 O O . LEU A 1 79 ? 11.222 -1.128 -13.531 1.00 84.69 79 LEU A O 1
ATOM 637 N N . ALA A 1 80 ? 11.525 -0.150 -15.533 1.00 86.50 80 ALA A N 1
ATOM 638 C CA . ALA A 1 80 ? 10.209 0.480 -15.590 1.00 86.50 80 ALA A CA 1
ATOM 639 C C . ALA A 1 80 ? 9.073 -0.553 -15.663 1.00 86.50 80 ALA A C 1
ATOM 641 O O . ALA A 1 80 ? 8.065 -0.415 -14.960 1.00 86.50 80 ALA A O 1
ATOM 642 N N . ALA A 1 81 ? 9.242 -1.601 -16.475 1.00 85.56 81 ALA A N 1
ATOM 643 C CA . ALA A 1 81 ? 8.275 -2.686 -16.609 1.00 85.56 81 ALA A CA 1
ATOM 644 C C . ALA A 1 81 ? 8.127 -3.482 -15.303 1.00 85.56 81 ALA A C 1
ATOM 646 O O . ALA A 1 81 ? 7.005 -3.688 -14.841 1.00 85.56 81 ALA A O 1
ATOM 647 N N . LEU A 1 82 ? 9.241 -3.851 -14.658 1.00 86.50 82 LEU A N 1
ATOM 648 C CA . LEU A 1 82 ? 9.241 -4.533 -13.358 1.00 86.50 82 LEU A CA 1
ATOM 649 C C . LEU A 1 82 ? 8.550 -3.698 -12.277 1.00 86.50 82 LEU A C 1
ATOM 651 O O . LEU A 1 82 ? 7.673 -4.196 -11.575 1.00 86.50 82 LEU A O 1
ATOM 655 N N . SER A 1 83 ? 8.889 -2.410 -12.187 1.00 84.81 83 SER A N 1
ATOM 656 C CA . SER A 1 83 ? 8.271 -1.488 -11.226 1.00 84.81 83 SER A CA 1
ATOM 657 C C . SER A 1 83 ? 6.761 -1.373 -11.455 1.00 84.81 83 SER A C 1
ATOM 659 O O . SER A 1 83 ? 5.980 -1.414 -10.507 1.00 84.81 83 SER A O 1
ATOM 661 N N . SER A 1 84 ? 6.334 -1.297 -12.718 1.00 83.56 84 SER A N 1
ATOM 662 C CA . SER A 1 84 ? 4.915 -1.235 -13.087 1.00 83.56 84 SER A CA 1
ATOM 663 C C . SER A 1 84 ? 4.172 -2.535 -12.77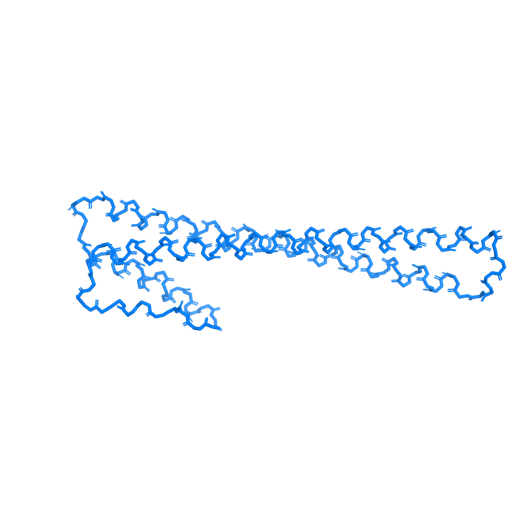1 1.00 83.56 84 SER A C 1
ATOM 665 O O . SER A 1 84 ? 3.037 -2.487 -12.300 1.00 83.56 84 SER A O 1
ATOM 667 N N . ALA A 1 85 ? 4.809 -3.690 -12.983 1.00 83.38 85 ALA A N 1
ATOM 668 C CA . ALA A 1 85 ? 4.242 -4.995 -12.658 1.00 83.38 85 ALA A CA 1
ATOM 669 C C . ALA A 1 85 ? 4.060 -5.167 -11.143 1.00 83.38 85 ALA A C 1
ATOM 671 O O . ALA A 1 85 ? 2.968 -5.521 -10.704 1.00 83.38 85 ALA A O 1
ATOM 672 N N . ILE A 1 86 ? 5.079 -4.822 -10.349 1.00 80.75 86 ILE A N 1
ATOM 673 C CA . ILE A 1 86 ? 5.019 -4.832 -8.878 1.00 80.75 86 ILE A CA 1
ATOM 674 C C . ILE A 1 86 ? 3.923 -3.882 -8.373 1.00 80.75 86 ILE A C 1
ATOM 676 O O . ILE A 1 86 ? 3.146 -4.223 -7.485 1.00 80.75 86 ILE A O 1
ATOM 680 N N . LEU A 1 87 ? 3.804 -2.690 -8.964 1.00 77.19 87 LEU A N 1
ATOM 681 C CA . LEU A 1 87 ? 2.726 -1.757 -8.633 1.00 77.19 87 LEU A CA 1
ATOM 682 C C . LEU A 1 87 ? 1.341 -2.311 -8.978 1.00 77.19 87 LEU A C 1
ATOM 684 O O . LEU A 1 87 ? 0.388 -2.054 -8.243 1.00 77.19 87 LEU A O 1
ATOM 688 N N . GLY A 1 88 ? 1.219 -3.027 -10.097 1.00 74.81 88 GLY A N 1
ATOM 689 C CA . GLY A 1 88 ? -0.020 -3.664 -10.534 1.00 74.81 88 GLY A CA 1
ATOM 690 C C . GLY A 1 88 ? -0.472 -4.775 -9.588 1.00 74.81 88 GLY A C 1
ATOM 691 O O . GLY A 1 88 ? -1.641 -4.800 -9.205 1.00 74.81 88 GLY A O 1
ATOM 692 N N . THR A 1 89 ? 0.452 -5.639 -9.159 1.00 73.88 89 THR A N 1
ATOM 693 C CA . THR A 1 89 ? 0.158 -6.734 -8.223 1.00 73.88 89 THR A CA 1
ATOM 694 C C . THR A 1 89 ? -0.181 -6.201 -6.829 1.00 73.88 89 THR A C 1
ATOM 696 O O . THR A 1 89 ? -1.234 -6.527 -6.281 1.00 73.88 89 THR A O 1
ATOM 699 N N . LEU A 1 90 ? 0.624 -5.277 -6.297 1.00 68.31 90 LEU A N 1
ATOM 700 C CA . LEU A 1 90 ? 0.423 -4.719 -4.954 1.00 68.31 90 LEU A CA 1
ATOM 701 C C . LEU A 1 90 ? -0.801 -3.794 -4.843 1.00 68.31 90 LEU A C 1
ATOM 703 O O . LEU A 1 90 ? -1.411 -3.694 -3.777 1.00 68.31 90 LEU A O 1
ATOM 707 N N . LYS A 1 91 ? -1.215 -3.120 -5.929 1.00 61.59 91 LYS A N 1
ATOM 708 C CA . LYS A 1 91 ? -2.459 -2.322 -5.936 1.00 61.59 91 LYS A CA 1
ATOM 709 C C . LYS A 1 91 ? -3.702 -3.163 -5.648 1.00 61.59 91 LYS A C 1
ATOM 711 O O . LYS A 1 91 ? -4.689 -2.588 -5.181 1.00 61.59 91 LYS A O 1
ATOM 716 N N . CYS A 1 92 ? -3.670 -4.458 -5.964 1.00 53.06 92 CYS A N 1
ATOM 717 C CA . CYS A 1 92 ? -4.819 -5.349 -5.859 1.00 53.06 92 CYS A CA 1
ATOM 718 C C . CYS A 1 92 ? -4.981 -5.919 -4.440 1.00 53.06 92 CYS A C 1
ATOM 720 O O . CYS A 1 92 ? -6.086 -5.896 -3.907 1.00 53.06 92 CYS A O 1
ATOM 722 N N . GLU A 1 93 ? -3.898 -6.354 -3.793 1.00 53.34 93 GLU A N 1
ATOM 723 C CA . GLU A 1 93 ? -3.985 -7.053 -2.500 1.00 53.34 93 GLU A CA 1
ATOM 724 C C . GLU A 1 93 ? -4.219 -6.120 -1.302 1.00 53.34 93 GLU A C 1
ATOM 726 O O . GLU A 1 93 ? -5.144 -6.333 -0.513 1.00 53.34 93 GLU A O 1
ATOM 731 N N . GLU A 1 94 ? -3.447 -5.040 -1.163 1.00 53.97 94 GLU A N 1
ATOM 732 C CA . GLU A 1 94 ? -3.482 -4.245 0.074 1.00 53.97 94 GLU A CA 1
ATOM 733 C C . GLU A 1 94 ? -4.648 -3.251 0.161 1.00 53.97 94 GLU A C 1
ATOM 735 O O . GLU A 1 94 ? -5.184 -3.003 1.246 1.00 53.97 94 GLU A O 1
ATOM 740 N N . ASN A 1 95 ? -5.094 -2.687 -0.968 1.00 51.56 95 ASN A N 1
ATOM 741 C CA . ASN A 1 95 ? -6.232 -1.760 -0.962 1.00 51.56 95 ASN A CA 1
ATOM 742 C C . ASN A 1 95 ? -7.567 -2.466 -0.691 1.00 51.56 95 ASN A C 1
ATOM 744 O O . ASN A 1 95 ? -8.480 -1.830 -0.161 1.00 51.56 95 ASN A O 1
ATOM 748 N N . PHE A 1 96 ? -7.701 -3.742 -1.065 1.00 52.56 96 PHE A N 1
ATOM 749 C CA . PHE A 1 96 ? -8.986 -4.439 -1.017 1.00 52.56 96 PHE A CA 1
ATOM 750 C C . PHE A 1 96 ? -9.223 -5.167 0.307 1.00 52.56 96 PHE A C 1
ATOM 752 O O . PHE A 1 96 ? -10.316 -5.070 0.866 1.00 52.56 96 PHE A O 1
ATOM 759 N N . LEU A 1 97 ? -8.213 -5.869 0.830 1.00 53.66 97 LEU A N 1
ATOM 760 C CA . LEU A 1 97 ? -8.402 -6.781 1.962 1.00 53.66 97 LEU A CA 1
ATOM 761 C C . LEU A 1 97 ? -8.162 -6.119 3.319 1.00 53.66 97 LEU A C 1
ATOM 763 O O . LEU A 1 97 ? -9.018 -6.201 4.201 1.00 53.66 97 LEU A O 1
ATOM 767 N N . PHE A 1 98 ? -7.037 -5.424 3.488 1.00 53.38 98 PHE A N 1
ATOM 768 C CA . PHE A 1 98 ? -6.666 -4.894 4.801 1.00 53.38 98 PHE A CA 1
ATOM 769 C C . PHE A 1 98 ? -7.453 -3.634 5.159 1.00 53.38 98 PHE A C 1
ATOM 771 O O . PHE A 1 98 ? -7.955 -3.504 6.270 1.00 53.38 98 PHE A O 1
ATOM 778 N N . ASN A 1 99 ? -7.637 -2.722 4.203 1.00 59.09 99 ASN A N 1
ATOM 779 C CA . ASN A 1 99 ? -8.180 -1.396 4.494 1.00 59.09 99 ASN A CA 1
ATOM 780 C C . ASN A 1 99 ? -9.713 -1.376 4.672 1.00 59.09 99 ASN A C 1
ATOM 782 O O . ASN A 1 99 ? -10.237 -0.496 5.353 1.00 59.09 99 ASN A O 1
ATOM 786 N N . ARG A 1 100 ? -10.449 -2.331 4.076 1.00 62.75 100 ARG A N 1
ATOM 787 C CA . ARG A 1 100 ? -11.925 -2.355 4.107 1.00 62.75 100 ARG A CA 1
ATOM 788 C C . ARG A 1 100 ? -12.481 -3.069 5.336 1.00 62.75 100 ARG A C 1
ATOM 790 O O . ARG A 1 100 ? -13.283 -2.472 6.048 1.00 62.75 100 ARG A O 1
ATOM 797 N N . LYS A 1 101 ? -12.032 -4.300 5.614 1.00 66.81 101 LYS A N 1
ATOM 798 C CA . LYS A 1 101 ? -12.476 -5.061 6.796 1.00 66.81 101 LYS A CA 1
ATOM 799 C C . LYS A 1 101 ? -12.069 -4.337 8.084 1.00 66.81 101 LYS A C 1
ATOM 801 O O . LYS A 1 101 ? -12.899 -4.079 8.938 1.00 66.81 101 LYS A O 1
ATOM 806 N N . GLN A 1 102 ? -10.825 -3.867 8.164 1.00 65.31 102 GLN A N 1
ATOM 807 C CA . GLN A 1 102 ? -10.302 -3.199 9.357 1.00 65.31 102 GLN A CA 1
ATOM 808 C C . GLN A 1 102 ? -10.955 -1.843 9.659 1.00 65.31 102 GLN A C 1
ATOM 810 O O . GLN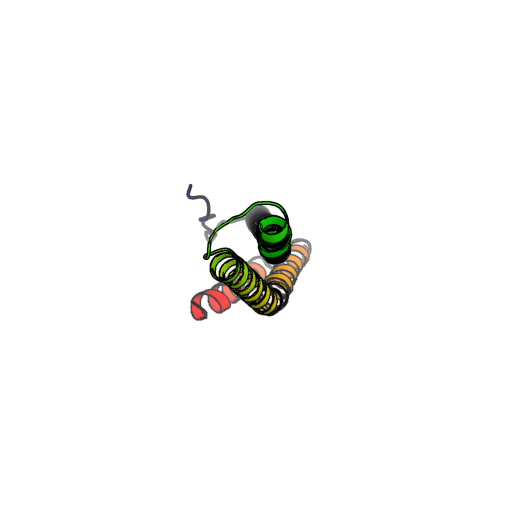 A 1 102 ? -11.114 -1.508 10.832 1.00 65.31 102 GLN A O 1
ATOM 815 N N . ARG A 1 103 ? -11.323 -1.059 8.634 1.00 66.19 103 ARG A N 1
ATOM 816 C CA . ARG A 1 103 ? -12.111 0.167 8.837 1.00 66.19 103 ARG A CA 1
ATOM 817 C C . ARG A 1 103 ? -13.510 -0.156 9.327 1.00 66.19 103 ARG A C 1
ATOM 819 O O . ARG A 1 103 ? -13.931 0.449 10.300 1.00 66.19 103 ARG A O 1
ATOM 826 N N . HIS A 1 104 ? -14.175 -1.112 8.686 1.00 72.81 104 HIS A N 1
ATOM 827 C CA . HIS A 1 104 ? -15.531 -1.501 9.048 1.00 72.81 104 HIS A CA 1
ATOM 828 C C . HIS A 1 104 ? -15.597 -2.051 10.477 1.00 72.81 104 HIS A C 1
ATOM 830 O O . HIS A 1 104 ? -16.415 -1.593 11.263 1.00 72.81 104 HIS A O 1
ATOM 836 N N . ASP A 1 105 ? -14.685 -2.955 10.847 1.00 73.50 105 ASP A N 1
ATOM 837 C CA . ASP A 1 105 ? -14.614 -3.529 12.194 1.00 73.50 105 ASP A CA 1
ATOM 838 C C . ASP A 1 105 ? -14.408 -2.440 13.261 1.00 73.50 105 ASP A C 1
ATOM 840 O O . ASP A 1 105 ? -15.026 -2.463 14.322 1.00 73.50 105 ASP A O 1
ATOM 844 N N . MET A 1 106 ? -13.546 -1.456 12.979 1.00 72.62 106 MET A N 1
ATOM 845 C CA . MET A 1 106 ? -13.255 -0.378 13.926 1.00 72.62 106 MET A CA 1
ATOM 846 C C . MET A 1 106 ? -14.370 0.675 13.980 1.00 72.62 106 MET A C 1
ATOM 848 O O . MET A 1 106 ? -14.637 1.221 15.043 1.00 72.62 106 MET A O 1
ATOM 852 N N . GLU A 1 107 ? -15.028 0.965 12.856 1.00 74.31 107 GLU A N 1
ATOM 853 C CA . GLU A 1 107 ? -16.217 1.825 12.804 1.00 74.31 107 GLU A CA 1
ATOM 854 C C . GLU A 1 107 ? -17.389 1.184 13.549 1.00 74.31 107 GLU A C 1
ATOM 856 O O . GLU A 1 107 ? -18.062 1.871 14.310 1.00 74.31 107 GLU A O 1
ATOM 861 N N . GLN A 1 108 ? -17.570 -0.130 13.419 1.00 78.56 108 GLN A N 1
ATOM 862 C CA . GLN A 1 108 ? -18.593 -0.876 14.144 1.00 78.56 108 GLN A CA 1
ATOM 863 C C . GLN A 1 108 ? -18.351 -0.845 15.658 1.00 78.56 108 GLN A C 1
ATOM 865 O O . GLN A 1 108 ? -19.274 -0.552 16.404 1.00 78.56 108 GLN A O 1
ATOM 870 N N . ILE A 1 109 ? -17.106 -1.031 16.115 1.00 77.94 109 ILE A N 1
ATOM 871 C CA . ILE A 1 109 ? -16.763 -0.883 17.540 1.00 77.94 109 ILE A CA 1
ATOM 872 C C . ILE A 1 109 ? -17.038 0.539 18.047 1.00 77.94 109 ILE A C 1
ATOM 874 O O . ILE A 1 109 ? -17.494 0.709 19.172 1.00 77.94 109 ILE A O 1
ATOM 878 N N . ILE A 1 110 ? -16.761 1.568 17.242 1.00 76.56 110 ILE A N 1
ATOM 879 C CA . ILE A 1 110 ? -17.033 2.962 17.626 1.00 76.56 110 ILE A CA 1
ATOM 880 C C . ILE A 1 110 ? -18.543 3.214 17.740 1.00 76.56 110 ILE A C 1
ATOM 882 O O . ILE A 1 110 ? -18.970 3.903 18.663 1.00 76.56 110 ILE A O 1
ATOM 886 N N . VAL A 1 111 ? -19.344 2.660 16.827 1.00 78.00 111 VAL A N 1
ATOM 887 C CA . VAL A 1 111 ? -20.811 2.738 16.890 1.00 78.00 111 VAL A CA 1
ATOM 888 C C . VAL A 1 111 ? -21.333 2.010 18.127 1.00 78.00 111 VAL A C 1
ATOM 890 O O . VAL A 1 111 ? -22.100 2.600 18.877 1.00 78.00 111 VAL A O 1
ATOM 893 N N . ASP A 1 112 ? -20.846 0.797 18.391 1.00 78.94 112 ASP A N 1
ATOM 894 C CA . ASP A 1 112 ? -21.217 0.010 19.572 1.00 78.94 112 ASP A CA 1
ATOM 895 C C . ASP A 1 112 ? -20.831 0.726 20.884 1.00 78.94 112 ASP A C 1
ATOM 897 O O . ASP A 1 112 ? -21.578 0.686 21.849 1.00 78.94 112 ASP A O 1
ATOM 901 N N . LEU A 1 113 ? -19.691 1.430 20.921 1.00 73.19 113 LEU A N 1
ATOM 902 C CA . LEU A 1 113 ? -19.267 2.264 22.060 1.00 73.19 113 LEU A CA 1
ATOM 903 C C . LEU A 1 113 ? -20.106 3.539 22.240 1.00 73.19 113 LEU A C 1
ATOM 905 O O . LEU A 1 113 ? -20.034 4.167 23.294 1.00 73.19 113 LEU A O 1
ATOM 909 N N . SER A 1 114 ? -20.835 3.962 21.206 1.00 73.25 114 SER A N 1
ATOM 910 C CA . SER A 1 114 ? -21.696 5.151 21.250 1.00 73.25 114 SER A CA 1
ATOM 911 C C . SER A 1 114 ? -23.105 4.829 21.757 1.00 73.25 114 SER A C 1
ATOM 913 O O . SER A 1 114 ? -23.878 5.752 22.017 1.00 73.25 114 SER A O 1
ATOM 915 N N . ASP A 1 115 ? -23.439 3.543 21.872 1.00 79.62 115 ASP A N 1
ATOM 916 C CA . ASP A 1 115 ? -24.717 3.056 22.373 1.00 79.62 115 ASP A CA 1
ATOM 917 C C . ASP A 1 115 ? -24.631 2.834 23.899 1.00 79.62 115 ASP A C 1
ATOM 919 O O . ASP A 1 115 ? -23.807 2.036 24.357 1.00 79.62 115 ASP A O 1
ATOM 923 N N . PRO A 1 116 ? -25.442 3.541 24.709 1.00 71.25 116 PRO A N 1
ATOM 924 C CA . PRO A 1 116 ? -25.427 3.397 26.162 1.00 71.25 116 PRO A CA 1
ATOM 925 C C . PRO A 1 116 ? -25.913 2.025 26.659 1.00 71.25 116 PRO A C 1
ATOM 927 O O . PRO A 1 116 ? -25.639 1.693 27.812 1.00 71.25 116 PRO A O 1
ATOM 930 N N . ASP A 1 117 ? -26.600 1.238 25.823 1.00 77.12 117 ASP A N 1
ATOM 931 C CA . ASP A 1 117 ? -27.130 -0.081 26.191 1.00 77.12 117 ASP A CA 1
ATOM 932 C C . ASP A 1 117 ? -26.119 -1.222 25.964 1.00 77.12 117 ASP A C 1
ATOM 934 O O . ASP A 1 117 ? -26.370 -2.367 26.350 1.00 77.12 117 ASP A O 1
ATOM 938 N N . VAL A 1 118 ? -24.960 -0.942 25.356 1.00 75.88 118 VAL A N 1
ATOM 939 C CA . VAL A 1 118 ? -23.946 -1.963 25.063 1.00 75.88 118 VAL A CA 1
ATOM 940 C C . VAL A 1 118 ? -23.007 -2.163 26.250 1.00 75.88 118 VAL A C 1
ATOM 942 O O . VAL A 1 118 ? -22.310 -1.253 26.705 1.00 75.88 118 VAL A O 1
ATOM 945 N N . GLU A 1 119 ? -22.910 -3.408 26.719 1.00 78.81 119 GLU A N 1
ATOM 946 C CA . GLU A 1 119 ? -21.982 -3.763 27.785 1.00 78.81 119 GLU A CA 1
ATOM 947 C C . GLU A 1 119 ? -20.519 -3.705 27.314 1.00 78.81 119 GLU A C 1
ATOM 949 O O . GLU A 1 119 ? -20.103 -4.316 26.327 1.00 78.81 119 GLU A O 1
ATOM 954 N N . LEU A 1 120 ? -19.679 -3.032 28.101 1.00 73.12 120 LEU A N 1
ATOM 955 C CA . LEU A 1 120 ? -18.230 -2.917 27.881 1.00 73.12 120 LEU A CA 1
ATOM 956 C C . LEU A 1 120 ? -17.517 -4.274 27.719 1.00 73.12 120 LEU A C 1
ATOM 958 O O . LEU A 1 120 ? -16.481 -4.357 27.050 1.00 73.12 120 LEU A O 1
ATOM 962 N N . GLN A 1 121 ? -18.051 -5.343 28.319 1.00 75.50 121 GLN A N 1
ATOM 963 C CA . GLN A 1 121 ? -17.500 -6.691 28.167 1.00 75.50 121 GLN A CA 1
ATOM 964 C C . GLN A 1 121 ? -17.662 -7.237 26.745 1.00 75.50 121 GLN A C 1
ATOM 966 O O . GLN A 1 121 ? -16.718 -7.842 26.229 1.00 75.50 121 GLN A O 1
ATOM 971 N N . ASP A 1 122 ? -18.785 -6.960 26.084 1.00 77.75 122 ASP A N 1
ATOM 972 C CA . ASP A 1 122 ? -19.039 -7.395 24.708 1.00 77.75 122 ASP A CA 1
ATOM 973 C C . ASP A 1 122 ? -18.108 -6.686 23.726 1.00 77.75 122 ASP A C 1
ATOM 975 O O . ASP A 1 122 ? -17.547 -7.302 22.815 1.00 77.75 122 ASP A O 1
ATOM 979 N N . ILE A 1 123 ? -17.852 -5.399 23.961 1.00 76.88 123 ILE A N 1
ATOM 980 C CA . ILE A 1 123 ? -16.913 -4.596 23.171 1.00 76.88 123 ILE A CA 1
ATOM 981 C C . ILE A 1 123 ? -15.489 -5.133 23.332 1.00 76.88 123 ILE A C 1
ATOM 983 O O . ILE A 1 123 ? -14.769 -5.332 22.349 1.00 76.88 123 ILE A O 1
ATOM 987 N N . ARG A 1 124 ? -15.085 -5.449 24.567 1.00 72.38 124 ARG A N 1
ATOM 988 C CA . ARG A 1 124 ? -13.790 -6.080 24.846 1.00 72.38 124 ARG A CA 1
ATOM 989 C C . ARG A 1 124 ? -13.671 -7.446 24.166 1.00 72.38 124 ARG A C 1
ATOM 991 O O . ARG A 1 124 ? -12.608 -7.761 23.627 1.00 72.38 124 ARG A O 1
ATOM 998 N N . GLY A 1 125 ? -14.746 -8.234 24.162 1.00 77.12 125 GLY A N 1
ATOM 999 C CA . GLY A 1 125 ? -14.841 -9.510 23.453 1.00 77.12 125 GLY A CA 1
ATOM 1000 C C . GLY A 1 125 ? -14.641 -9.354 21.945 1.00 77.12 125 GLY A C 1
ATOM 1001 O O . GLY A 1 125 ? -13.788 -10.033 21.371 1.00 77.12 125 GLY A O 1
ATOM 1002 N N . LYS A 1 126 ? -15.339 -8.398 21.319 1.00 75.88 126 LYS A N 1
ATOM 1003 C CA . LYS A 1 126 ? -15.195 -8.061 19.892 1.00 75.88 126 LYS A CA 1
ATOM 1004 C C . LYS A 1 126 ? -13.773 -7.614 19.546 1.00 75.88 126 LYS A C 1
ATOM 1006 O O . LYS A 1 126 ? -13.182 -8.138 18.603 1.00 75.88 126 LYS A O 1
ATOM 1011 N N . ILE A 1 127 ? -13.182 -6.714 20.338 1.00 73.81 127 ILE A N 1
ATOM 1012 C CA . ILE A 1 127 ? -11.796 -6.253 20.145 1.00 73.81 127 ILE A CA 1
ATOM 1013 C C . ILE A 1 127 ? -10.816 -7.426 20.246 1.00 73.81 127 ILE A C 1
ATOM 1015 O O . ILE A 1 127 ? -9.936 -7.568 19.396 1.00 73.81 127 ILE A O 1
ATOM 1019 N N . LYS A 1 128 ? -10.980 -8.296 21.249 1.00 74.50 128 LYS A N 1
ATOM 1020 C CA . LYS A 1 128 ? -10.131 -9.479 21.425 1.00 74.50 128 LYS A CA 1
ATOM 1021 C C . LYS A 1 128 ? -10.293 -10.473 20.270 1.00 74.50 128 LYS A C 1
ATOM 1023 O O . LYS A 1 128 ? -9.293 -11.008 19.807 1.00 74.50 128 LYS A O 1
ATOM 1028 N N . GLY A 1 129 ? -11.511 -10.667 19.763 1.00 75.12 129 GLY A N 1
ATOM 1029 C CA . GLY A 1 129 ? -11.781 -11.482 18.576 1.00 75.12 129 GLY A CA 1
ATOM 1030 C C . GLY A 1 129 ? -11.057 -10.957 17.335 1.00 75.12 129 GLY A C 1
ATOM 1031 O O . GLY A 1 129 ? -10.343 -11.705 16.673 1.00 75.12 129 GLY A O 1
ATOM 1032 N N . ILE A 1 130 ? -11.137 -9.647 17.085 1.00 71.25 130 ILE A N 1
ATOM 1033 C CA . ILE A 1 130 ? -10.430 -8.989 15.975 1.00 71.25 130 ILE A CA 1
ATOM 1034 C C . ILE A 1 130 ? -8.904 -9.083 16.136 1.00 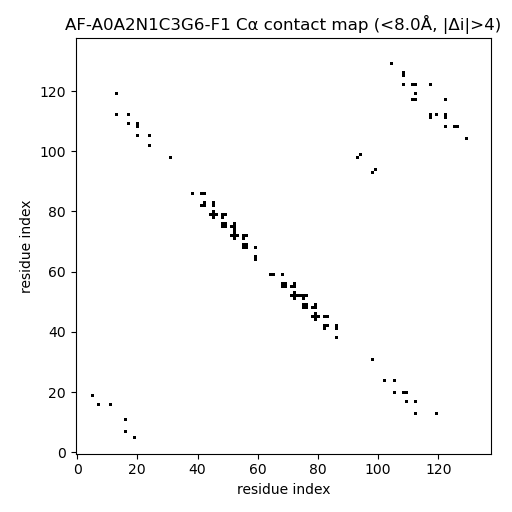71.25 130 ILE A C 1
ATOM 1036 O O . ILE A 1 130 ? -8.187 -9.186 15.141 1.00 71.25 130 ILE A O 1
ATOM 1040 N N . MET A 1 131 ? -8.387 -9.026 17.367 1.00 67.44 131 MET A N 1
ATOM 1041 C CA . MET A 1 131 ? -6.956 -9.201 17.640 1.00 67.44 131 MET A CA 1
ATOM 1042 C C . MET A 1 131 ? -6.496 -10.648 17.428 1.00 67.44 131 MET A C 1
ATOM 1044 O O . MET A 1 131 ? -5.451 -10.854 16.818 1.00 67.44 131 MET A O 1
ATOM 1048 N N . ASN A 1 132 ? -7.273 -11.636 17.875 1.00 70.88 132 ASN A N 1
ATOM 1049 C CA . ASN A 1 132 ? -6.950 -13.055 17.709 1.00 70.88 132 ASN A CA 1
ATOM 1050 C C . ASN A 1 132 ? -6.980 -13.479 16.234 1.00 70.88 132 ASN A C 1
ATOM 1052 O O . ASN A 1 132 ? -6.028 -14.090 15.767 1.00 70.88 132 ASN A O 1
ATOM 1056 N N . GLU A 1 133 ? -7.987 -13.045 15.463 1.00 68.38 133 GLU A N 1
ATOM 1057 C CA . GLU A 1 133 ? -8.031 -13.274 14.007 1.00 68.38 133 GLU A CA 1
ATOM 1058 C C . GLU A 1 133 ? -6.798 -12.733 13.262 1.00 68.38 133 GLU A C 1
ATOM 1060 O O . GLU A 1 133 ? -6.552 -13.117 12.117 1.00 68.38 133 GLU A O 1
ATOM 1065 N N . ARG A 1 134 ? -6.059 -11.797 13.869 1.00 61.66 134 ARG A N 1
ATOM 1066 C CA . ARG A 1 134 ? -4.835 -11.215 13.308 1.00 61.66 134 ARG A CA 1
ATOM 1067 C C . ARG A 1 134 ? -3.575 -11.904 13.809 1.00 61.66 134 ARG A C 1
ATOM 1069 O O . ARG A 1 134 ? -2.673 -12.088 13.008 1.00 61.66 134 ARG A O 1
ATOM 1076 N N . GLY A 1 135 ? -3.528 -12.284 15.086 1.00 53.25 135 GLY A N 1
ATOM 1077 C CA . GLY A 1 135 ? -2.411 -13.045 15.654 1.00 53.25 135 GLY A CA 1
ATOM 1078 C C . GLY A 1 135 ? -2.254 -14.433 15.030 1.00 53.25 135 GLY A C 1
ATOM 1079 O O . GLY A 1 135 ? -1.136 -14.905 14.910 1.00 53.25 135 GLY A O 1
ATOM 1080 N N . ASP A 1 136 ? -3.349 -15.036 14.559 1.00 43.88 136 ASP A N 1
ATOM 1081 C CA . ASP A 1 136 ? -3.329 -16.335 13.867 1.00 43.88 136 ASP A CA 1
ATOM 1082 C C . ASP A 1 136 ? -2.987 -16.232 12.361 1.00 43.88 136 ASP A C 1
ATOM 1084 O O . ASP A 1 136 ? -2.970 -17.242 11.657 1.00 43.88 136 ASP A O 1
ATOM 1088 N N . ARG A 1 137 ? -2.769 -15.017 11.829 1.00 42.44 137 ARG A N 1
ATOM 1089 C CA . ARG A 1 137 ? -2.423 -14.767 10.412 1.00 42.44 137 ARG A CA 1
ATOM 1090 C C . ARG A 1 137 ? -0.971 -14.322 10.194 1.00 42.44 137 ARG A C 1
ATOM 1092 O O . ARG A 1 137 ? -0.584 -14.171 9.035 1.00 42.44 137 ARG A O 1
ATOM 1099 N N . GLU A 1 138 ? -0.220 -14.083 11.267 1.00 32.88 138 GLU A N 1
ATOM 1100 C CA . GLU A 1 138 ? 1.237 -13.850 11.259 1.00 32.88 138 GLU A CA 1
ATOM 1101 C C . GLU A 1 138 ? 1.988 -15.164 11.512 1.00 32.88 138 GLU A C 1
ATOM 1103 O O . GLU A 1 138 ? 3.064 -15.338 10.897 1.00 32.88 138 GLU A O 1
#